Protein AF-A0A0P4R6X5-F1 (afdb_monomer)

Secondary structure (DSSP, 8-state):
---HHHHHHHHHHHHHHHHHH-HHHHHHHHHHHHHHHHHHHHHHHTT---HHHHHHHHHHHHHHHHTT-------HHHHHHHHHHHHHHHHHHHHHHHHHHHHHHHHHHHHHHHHHHHHHTTS----

Mean predicted aligned error: 16.51 Å

Sequence (127 aa):
MLDGSAAAHEQICTLADLYREDPEGIGDMLIQIADLKDQAERERALDGLGHAEHVRDEIVGELLDELGGAEIHLDPRDSHHALMQARSLAHQAQHIADAAKGRADELAVLTAVARGARGERRRPSGC

Foldseek 3Di:
DPPVVVVVVLLVVLLVVVCVVPVPVSVVLVVLLVVLVVVQVVCVVVVHPSPSVVVSVVSVVVSCVVSVNDPPVPVVVNNVVVVVVVVVVVVVVVVVVVVVVVVVVVVVVVVVVVVVVVVVVPPPPDD

pLDDT: mean 73.14, std 12.25, range [41.16, 89.5]

Solvent-accessible surface area (backbone atoms only — not comparable to full-atom values): 7107 Å² total; per-residue (Å²): 132,80,60,69,67,59,57,53,49,52,51,52,51,44,49,55,51,50,35,69,75,38,50,63,66,50,45,52,52,53,50,51,43,52,54,25,49,58,45,25,55,52,29,58,75,66,77,43,91,45,61,37,46,53,56,32,52,51,55,52,48,54,53,39,55,73,62,66,51,68,86,71,82,61,52,72,70,63,41,51,51,51,51,52,48,52,50,52,50,51,53,52,51,50,53,51,50,52,52,51,49,54,52,51,52,53,51,50,50,53,50,49,52,57,50,49,57,53,52,60,74,62,54,74,90,73,130

Radius of gyration: 23.84 Å; Cα contacts (8 Å, |Δi|>4): 37; chains: 1; bounding box: 69×37×57 Å

Organism: NCBI:txid1546107

Structure (mmCIF, N/CA/C/O backbone):
data_AF-A0A0P4R6X5-F1
#
_entry.id   AF-A0A0P4R6X5-F1
#
loop_
_atom_site.group_PDB
_atom_site.id
_atom_site.type_symbol
_atom_site.label_atom_id
_atom_site.label_alt_id
_atom_site.label_comp_id
_atom_site.label_asym_id
_atom_site.label_entity_id
_atom_site.label_seq_id
_atom_site.pdbx_PDB_ins_code
_atom_site.Cartn_x
_atom_site.Cartn_y
_atom_site.Cartn_z
_atom_site.occupancy
_atom_site.B_iso_or_equiv
_atom_site.auth_seq_id
_atom_site.auth_comp_id
_atom_site.auth_asym_id
_atom_site.auth_atom_id
_atom_site.pdbx_PDB_model_num
ATOM 1 N N . MET A 1 1 ? 18.769 17.348 -4.034 1.00 47.22 1 MET A N 1
ATOM 2 C CA . MET A 1 1 ? 18.029 16.299 -3.310 1.00 47.22 1 MET A CA 1
ATOM 3 C C . MET A 1 1 ? 16.565 16.644 -3.454 1.00 47.22 1 MET A C 1
ATOM 5 O O . MET A 1 1 ? 16.158 17.664 -2.920 1.00 47.22 1 MET A O 1
ATOM 9 N N . LEU A 1 2 ? 15.840 15.919 -4.304 1.00 49.22 2 LEU A N 1
ATOM 10 C CA . LEU A 1 2 ? 14.392 16.079 -4.415 1.00 49.22 2 LEU A CA 1
ATOM 11 C C . LEU A 1 2 ? 13.774 15.394 -3.192 1.00 49.22 2 LEU A C 1
ATOM 13 O O . LEU A 1 2 ? 14.154 14.268 -2.875 1.00 49.22 2 LEU A O 1
ATOM 17 N N . ASP A 1 3 ? 12.910 16.105 -2.469 1.00 56.34 3 ASP A N 1
ATOM 18 C CA . ASP A 1 3 ? 12.236 15.591 -1.278 1.00 56.34 3 ASP A CA 1
ATOM 19 C C . ASP A 1 3 ? 11.431 14.345 -1.654 1.00 56.34 3 ASP A C 1
ATOM 21 O O . ASP A 1 3 ? 10.482 14.430 -2.433 1.00 56.34 3 ASP A O 1
ATOM 25 N N . GLY A 1 4 ? 11.773 13.188 -1.079 1.00 60.50 4 GLY A N 1
ATOM 26 C CA . GLY A 1 4 ? 11.080 11.920 -1.350 1.00 60.50 4 GLY A CA 1
ATOM 27 C C . GLY A 1 4 ? 9.566 11.972 -1.097 1.00 60.50 4 GLY A C 1
ATOM 28 O O . GLY A 1 4 ? 8.817 11.190 -1.668 1.00 60.50 4 GLY A O 1
ATOM 29 N N . SER A 1 5 ? 9.101 12.946 -0.308 1.00 61.81 5 SER A N 1
ATOM 30 C CA . SER A 1 5 ? 7.679 13.239 -0.094 1.00 61.81 5 SER A CA 1
ATOM 31 C C . SER A 1 5 ? 6.969 13.747 -1.358 1.00 61.81 5 SER A C 1
ATOM 33 O O . SER A 1 5 ? 5.842 13.346 -1.636 1.00 61.81 5 SER A O 1
ATOM 35 N N . ALA A 1 6 ? 7.627 14.596 -2.156 1.00 68.00 6 ALA A N 1
ATOM 36 C CA . ALA A 1 6 ? 7.053 15.125 -3.393 1.00 68.00 6 ALA A CA 1
ATOM 37 C C . ALA A 1 6 ? 6.951 14.037 -4.472 1.00 68.00 6 ALA A C 1
ATOM 39 O O . ALA A 1 6 ? 5.917 13.924 -5.124 1.00 68.00 6 ALA A O 1
ATOM 40 N N . ALA A 1 7 ? 7.981 13.193 -4.588 1.00 67.81 7 ALA A N 1
ATOM 41 C CA . ALA A 1 7 ? 7.979 12.051 -5.502 1.00 67.81 7 ALA A CA 1
ATOM 42 C C . ALA A 1 7 ? 6.897 11.022 -5.132 1.00 67.81 7 ALA A C 1
ATOM 44 O O . ALA A 1 7 ? 6.160 10.559 -5.998 1.00 67.81 7 ALA A O 1
ATOM 45 N N . ALA A 1 8 ? 6.737 10.721 -3.838 1.00 69.25 8 ALA A N 1
ATOM 46 C CA . ALA A 1 8 ? 5.671 9.838 -3.368 1.00 69.25 8 ALA A CA 1
ATOM 47 C C . ALA A 1 8 ? 4.273 10.413 -3.655 1.00 69.25 8 ALA A C 1
ATOM 49 O O . ALA A 1 8 ? 3.358 9.676 -4.012 1.00 69.25 8 ALA A O 1
ATOM 50 N N . HIS A 1 9 ? 4.093 11.731 -3.520 1.00 72.31 9 HIS A N 1
ATOM 51 C CA . HIS A 1 9 ? 2.818 12.377 -3.823 1.00 72.31 9 HIS A CA 1
ATOM 52 C C . HIS A 1 9 ? 2.470 12.312 -5.316 1.00 72.31 9 HIS A C 1
ATOM 54 O O . HIS A 1 9 ? 1.330 12.012 -5.660 1.00 72.31 9 HIS A O 1
ATOM 60 N N . GLU A 1 10 ? 3.446 12.550 -6.194 1.00 73.19 10 GLU A N 1
ATOM 61 C CA . GLU A 1 10 ? 3.273 12.445 -7.645 1.00 73.19 10 GLU A CA 1
ATOM 62 C C . GLU A 1 10 ? 2.889 11.019 -8.060 1.00 73.19 10 GLU A C 1
ATOM 64 O O . GLU A 1 10 ? 1.910 10.837 -8.776 1.00 73.19 10 GLU A O 1
ATOM 69 N N . GLN A 1 11 ? 3.555 10.004 -7.502 1.00 70.56 11 GLN A N 1
ATOM 70 C CA . GLN A 1 11 ? 3.221 8.596 -7.746 1.00 70.56 11 GLN A CA 1
ATOM 71 C C . GLN A 1 11 ? 1.805 8.225 -7.284 1.00 70.56 11 GLN A C 1
ATOM 73 O O . GLN A 1 11 ? 1.105 7.497 -7.984 1.00 70.56 11 GLN A O 1
ATOM 78 N N . ILE A 1 12 ? 1.353 8.739 -6.134 1.00 78.62 12 ILE A N 1
ATOM 79 C CA . ILE A 1 12 ? -0.022 8.517 -5.651 1.00 78.62 12 ILE A CA 1
ATOM 80 C C . ILE A 1 12 ? -1.042 9.143 -6.609 1.00 78.62 12 ILE A C 1
ATOM 82 O O . ILE A 1 12 ? -2.082 8.540 -6.871 1.00 78.62 12 ILE A O 1
ATOM 86 N N . CYS A 1 13 ? -0.757 10.336 -7.135 1.00 75.69 13 CYS A N 1
ATOM 87 C CA . CYS A 1 13 ? -1.618 10.984 -8.120 1.00 75.69 13 CYS A CA 1
ATOM 88 C C . CYS A 1 13 ? -1.676 10.182 -9.427 1.00 75.69 13 CYS A C 1
ATOM 90 O O . CYS A 1 13 ? -2.775 9.909 -9.904 1.00 75.69 13 CYS A O 1
ATOM 92 N N . THR A 1 14 ? -0.534 9.721 -9.944 1.00 76.12 14 THR A N 1
ATOM 93 C CA . THR A 1 14 ? -0.490 8.882 -11.152 1.00 76.12 14 THR A CA 1
ATOM 94 C C . THR A 1 14 ? -1.225 7.557 -10.949 1.00 76.12 14 THR A C 1
ATOM 96 O O . THR A 1 14 ? -1.995 7.147 -11.812 1.00 76.12 14 THR A O 1
ATOM 99 N N . LEU A 1 15 ? -1.083 6.917 -9.784 1.00 78.19 15 LEU A N 1
ATOM 100 C CA . LEU A 1 15 ? -1.821 5.691 -9.462 1.00 78.19 15 LEU A CA 1
ATOM 101 C C . LEU A 1 15 ? -3.332 5.931 -9.401 1.00 78.19 15 LEU A C 1
ATOM 103 O O . LEU A 1 15 ? -4.109 5.096 -9.856 1.00 78.19 15 LEU A O 1
ATOM 107 N N . ALA A 1 16 ? -3.762 7.073 -8.864 1.00 74.81 16 ALA A N 1
ATOM 108 C CA . ALA A 1 16 ? -5.173 7.442 -8.843 1.00 74.81 16 ALA A CA 1
ATOM 109 C C . ALA A 1 16 ? -5.734 7.710 -10.249 1.00 74.81 16 ALA A C 1
ATOM 111 O O . ALA A 1 16 ? -6.926 7.488 -10.478 1.00 74.81 16 ALA A O 1
ATOM 112 N N . ASP A 1 17 ? -4.902 8.184 -11.176 1.00 77.94 17 ASP A N 1
ATOM 113 C CA . ASP A 1 17 ? -5.277 8.369 -12.576 1.00 77.94 17 ASP A CA 1
ATOM 114 C C . ASP A 1 17 ? -5.328 7.026 -13.324 1.00 77.94 17 ASP A C 1
ATOM 116 O O . ASP A 1 17 ? -6.347 6.751 -13.955 1.00 77.94 17 ASP A O 1
ATOM 120 N N . LEU A 1 18 ? -4.347 6.132 -13.143 1.00 75.56 18 LEU A N 1
ATOM 121 C CA . LEU A 1 18 ? -4.393 4.766 -13.691 1.00 75.56 18 LEU A CA 1
ATOM 122 C C . LEU A 1 18 ? -5.604 3.983 -13.175 1.00 75.56 18 LEU A C 1
ATOM 124 O O . LEU A 1 18 ? -6.326 3.369 -13.951 1.00 75.56 18 LEU A O 1
ATOM 128 N N . TYR A 1 19 ? -5.894 4.066 -11.875 1.00 75.12 19 TYR A N 1
ATOM 129 C CA . TYR A 1 19 ? -7.083 3.437 -11.299 1.00 75.12 19 TYR A CA 1
ATOM 130 C C . TYR A 1 19 ? -8.390 4.016 -11.866 1.00 75.12 19 TYR A C 1
ATOM 132 O O . TYR A 1 19 ? -9.412 3.337 -11.908 1.00 75.12 19 TYR A O 1
ATOM 140 N N . ARG A 1 20 ? -8.398 5.284 -12.297 1.00 75.12 20 ARG A N 1
ATOM 141 C CA . ARG A 1 20 ? -9.568 5.883 -12.956 1.00 75.12 20 ARG A CA 1
ATOM 142 C C . ARG A 1 20 ? -9.746 5.355 -14.381 1.00 75.12 20 ARG A C 1
ATOM 144 O O . ARG A 1 20 ? -10.884 5.272 -14.840 1.00 75.12 20 ARG A O 1
ATOM 151 N N . GLU A 1 21 ? -8.648 5.054 -15.068 1.00 77.88 21 GLU A N 1
ATOM 152 C CA . GLU A 1 21 ? -8.633 4.526 -16.436 1.00 77.88 21 GLU A CA 1
ATOM 153 C C . GLU A 1 21 ? -8.967 3.031 -16.482 1.00 77.88 21 GLU A C 1
ATOM 155 O O . GLU A 1 21 ? -9.789 2.623 -17.303 1.00 77.88 21 GLU A O 1
ATOM 160 N N . ASP A 1 22 ? -8.397 2.244 -15.567 1.00 79.12 22 ASP A N 1
ATOM 161 C CA . ASP A 1 22 ? -8.636 0.808 -15.426 1.00 79.12 22 ASP A CA 1
ATOM 162 C C . ASP A 1 22 ? -8.791 0.396 -13.946 1.00 79.12 22 ASP A C 1
ATOM 164 O O . ASP A 1 22 ? -7.847 -0.070 -13.299 1.00 79.12 22 ASP A O 1
ATOM 168 N N . PRO A 1 23 ? -9.990 0.571 -13.366 1.00 74.25 23 PRO A N 1
ATOM 169 C CA . PRO A 1 23 ? -10.229 0.257 -11.961 1.00 74.25 23 PRO A CA 1
ATOM 170 C C . PRO A 1 23 ? -10.192 -1.244 -11.659 1.00 74.25 23 PRO A C 1
ATOM 172 O O . PRO A 1 23 ? -9.915 -1.618 -10.519 1.00 74.25 23 PRO A O 1
ATOM 175 N N . GLU A 1 24 ? -10.501 -2.094 -12.643 1.00 80.69 24 GLU A N 1
ATOM 176 C CA . GLU A 1 24 ? -10.513 -3.549 -12.475 1.00 80.69 24 GLU A CA 1
ATOM 177 C C . GLU A 1 24 ? -9.083 -4.092 -12.525 1.00 80.69 24 GLU A C 1
ATOM 179 O O . GLU A 1 24 ? -8.659 -4.727 -11.564 1.00 80.69 24 GLU A O 1
ATOM 184 N N . GLY A 1 25 ? -8.296 -3.755 -13.553 1.00 77.75 25 GLY A N 1
ATOM 185 C CA . GLY A 1 25 ? -6.912 -4.227 -13.673 1.00 77.75 25 GLY A CA 1
ATOM 186 C C . GLY A 1 25 ? -6.003 -3.721 -12.551 1.00 77.75 25 GLY A C 1
ATOM 187 O O . GLY A 1 25 ? -5.321 -4.510 -11.893 1.00 77.75 25 GLY A O 1
ATOM 188 N N . ILE A 1 26 ? -6.047 -2.417 -12.251 1.00 80.19 26 ILE A N 1
ATOM 189 C CA . ILE A 1 26 ? -5.252 -1.840 -11.154 1.00 80.19 26 ILE A CA 1
ATOM 190 C C . ILE A 1 26 ? -5.769 -2.325 -9.794 1.00 80.19 26 ILE A C 1
ATOM 192 O O . ILE A 1 26 ? -4.982 -2.581 -8.881 1.00 80.19 26 ILE A O 1
ATOM 196 N N . GLY A 1 27 ? -7.088 -2.480 -9.645 1.00 76.62 27 GLY A N 1
ATOM 197 C CA . GLY A 1 27 ? -7.700 -3.018 -8.431 1.00 76.62 27 GLY A CA 1
ATOM 198 C C . GLY A 1 27 ? -7.251 -4.449 -8.135 1.00 76.62 27 GLY A C 1
ATOM 199 O O . GLY A 1 27 ? -6.798 -4.725 -7.022 1.00 76.62 27 GLY A O 1
ATOM 200 N N . ASP A 1 28 ? -7.322 -5.333 -9.128 1.00 83.12 28 ASP A N 1
ATOM 201 C CA . ASP A 1 28 ? -6.919 -6.736 -9.017 1.00 83.12 28 ASP A CA 1
ATOM 202 C C . ASP A 1 28 ? -5.427 -6.864 -8.693 1.00 83.12 28 ASP A C 1
ATOM 204 O O . ASP A 1 28 ? -5.046 -7.637 -7.811 1.00 83.12 28 ASP A O 1
ATOM 208 N N . MET A 1 29 ? -4.583 -6.047 -9.326 1.00 83.12 29 MET A N 1
ATOM 209 C CA . MET A 1 29 ? -3.143 -6.046 -9.069 1.00 83.12 2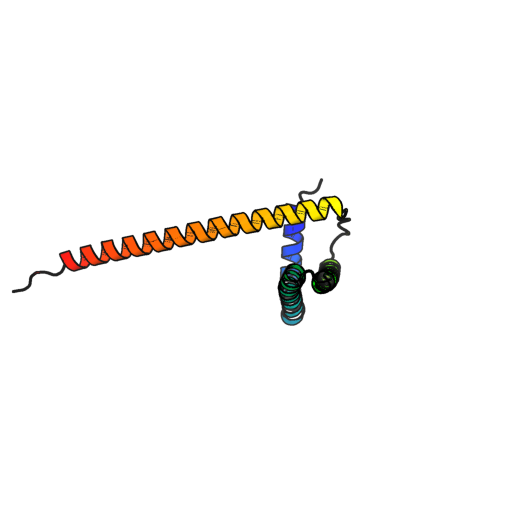9 MET A CA 1
ATOM 210 C C . MET A 1 29 ? -2.807 -5.568 -7.645 1.00 83.12 29 MET A C 1
ATOM 212 O O . MET A 1 29 ? -1.984 -6.176 -6.957 1.00 83.12 29 MET A O 1
ATOM 216 N N . LEU A 1 30 ? -3.493 -4.537 -7.134 1.00 82.56 30 LEU A N 1
ATOM 217 C CA . LEU A 1 30 ? -3.334 -4.082 -5.745 1.00 82.56 30 LEU A CA 1
ATOM 218 C C . LEU A 1 30 ? -3.814 -5.125 -4.723 1.00 82.56 30 LEU A C 1
ATOM 220 O O . LEU A 1 30 ? -3.183 -5.294 -3.675 1.00 82.56 30 LEU A O 1
ATOM 224 N N . ILE A 1 31 ? -4.905 -5.836 -5.022 1.00 85.06 31 ILE A N 1
ATOM 225 C CA . ILE A 1 31 ? -5.393 -6.952 -4.199 1.00 85.06 31 ILE A CA 1
ATOM 226 C C . ILE A 1 31 ? -4.357 -8.080 -4.185 1.00 85.06 31 ILE A C 1
ATOM 228 O O . ILE A 1 31 ? -4.005 -8.571 -3.114 1.00 85.06 31 ILE A O 1
ATOM 232 N N . GLN A 1 32 ? -3.794 -8.430 -5.343 1.00 82.50 32 GLN A N 1
ATOM 233 C CA . GLN A 1 32 ? -2.764 -9.460 -5.458 1.00 82.50 32 GLN A CA 1
ATOM 234 C C . GLN A 1 32 ? -1.501 -9.110 -4.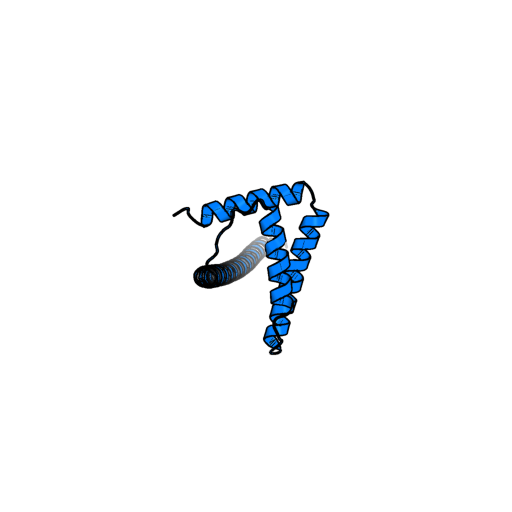655 1.00 82.50 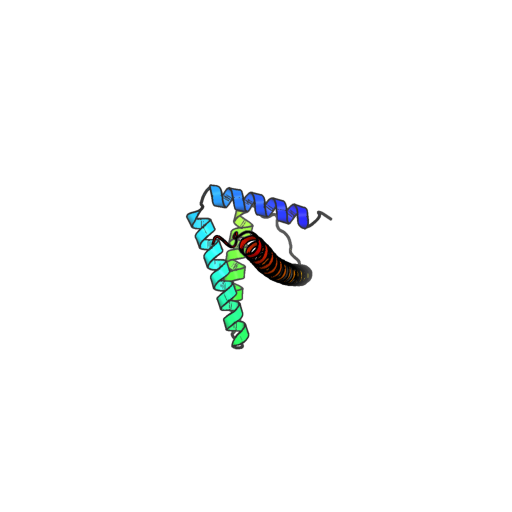32 GLN A C 1
ATOM 236 O O . GLN A 1 32 ? -0.958 -9.964 -3.951 1.00 82.50 32 GLN A O 1
ATOM 241 N N . ILE A 1 33 ? -1.057 -7.848 -4.684 1.00 82.81 33 ILE A N 1
ATOM 242 C CA . ILE A 1 33 ? 0.062 -7.365 -3.858 1.00 82.81 33 ILE A CA 1
ATOM 243 C C . ILE A 1 33 ? -0.252 -7.520 -2.360 1.00 82.81 33 ILE A C 1
ATOM 245 O O . ILE A 1 33 ? 0.619 -7.926 -1.581 1.00 82.81 33 ILE A O 1
ATOM 249 N N . ALA A 1 34 ? -1.481 -7.205 -1.939 1.00 83.25 34 ALA A N 1
ATOM 250 C CA . ALA A 1 34 ? -1.907 -7.344 -0.548 1.00 83.25 34 ALA A CA 1
ATOM 251 C C . ALA A 1 34 ? -1.934 -8.816 -0.098 1.00 83.25 34 ALA A C 1
ATOM 253 O O . ALA A 1 34 ? -1.394 -9.139 0.963 1.00 83.25 34 ALA A O 1
ATOM 254 N N . ASP A 1 35 ? -2.465 -9.713 -0.928 1.00 86.31 35 ASP A N 1
ATOM 255 C CA . ASP A 1 35 ? -2.501 -11.151 -0.650 1.00 86.31 35 ASP A CA 1
ATOM 256 C C . ASP A 1 35 ? -1.088 -11.747 -0.541 1.00 86.31 35 ASP A C 1
ATOM 258 O O . ASP A 1 35 ? -0.794 -12.525 0.373 1.00 86.31 35 ASP A O 1
ATOM 262 N N . LEU A 1 36 ? -0.173 -11.339 -1.426 1.00 80.12 36 LEU A N 1
ATOM 263 C CA . LEU A 1 36 ? 1.221 -11.784 -1.397 1.00 80.12 36 LEU A CA 1
ATOM 264 C C . LEU A 1 36 ? 1.982 -11.251 -0.182 1.00 80.12 36 LEU A C 1
ATOM 266 O O . LEU A 1 36 ? 2.849 -11.944 0.351 1.00 80.12 36 LEU A O 1
ATOM 270 N N . LYS A 1 37 ? 1.651 -10.052 0.311 1.00 84.56 37 LYS A N 1
ATOM 271 C CA . LYS A 1 37 ? 2.191 -9.551 1.582 1.00 84.56 37 LYS A CA 1
ATOM 272 C C . LYS A 1 37 ? 1.767 -10.451 2.744 1.00 84.56 37 LYS A C 1
ATOM 274 O O . LYS A 1 37 ? 2.625 -10.857 3.529 1.00 84.56 37 LYS A O 1
ATOM 279 N N . ASP A 1 38 ? 0.484 -10.786 2.835 1.00 86.31 38 ASP A N 1
ATOM 280 C CA . ASP A 1 38 ? -0.030 -11.671 3.883 1.00 86.31 38 ASP A CA 1
ATOM 281 C C . ASP A 1 38 ? 0.596 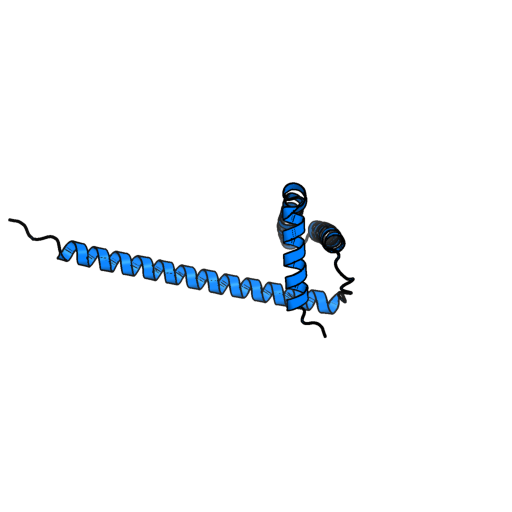-13.071 3.785 1.00 86.31 38 ASP A C 1
ATOM 283 O O . ASP A 1 38 ? 0.929 -13.691 4.799 1.00 86.31 38 ASP A O 1
ATOM 287 N N . GLN A 1 39 ? 0.807 -13.571 2.566 1.00 81.56 39 GLN A N 1
ATOM 288 C CA . GLN A 1 39 ? 1.481 -14.843 2.335 1.00 81.56 39 GLN A CA 1
ATOM 289 C C . GLN A 1 39 ? 2.970 -14.789 2.711 1.00 81.56 39 GLN A C 1
ATOM 291 O O . GLN A 1 39 ? 3.451 -15.706 3.374 1.00 81.56 39 GLN A O 1
ATOM 296 N N . ALA A 1 40 ? 3.685 -13.715 2.376 1.00 81.38 40 ALA A N 1
ATOM 297 C CA . ALA A 1 40 ? 5.083 -13.521 2.759 1.00 81.38 40 ALA A CA 1
ATOM 298 C C . ALA A 1 40 ? 5.252 -13.455 4.285 1.00 81.38 40 ALA A C 1
ATOM 300 O O . ALA A 1 40 ? 6.192 -14.027 4.839 1.00 81.38 40 ALA A O 1
ATOM 301 N N . GLU A 1 41 ? 4.319 -12.809 4.992 1.00 85.12 41 GLU A N 1
ATOM 302 C CA . GLU A 1 41 ? 4.311 -12.782 6.458 1.00 85.12 41 GLU A CA 1
ATOM 303 C C . GLU A 1 41 ? 4.091 -14.181 7.055 1.00 85.12 41 GLU A C 1
ATOM 305 O O . GLU A 1 41 ? 4.768 -14.550 8.020 1.00 85.12 41 GLU A O 1
ATOM 310 N N . ARG A 1 42 ? 3.219 -14.998 6.449 1.00 83.69 42 ARG A N 1
ATOM 311 C CA . ARG A 1 42 ? 3.023 -16.405 6.842 1.00 83.69 42 ARG A CA 1
ATOM 312 C C . ARG A 1 42 ? 4.245 -17.271 6.544 1.00 83.69 42 ARG A C 1
ATOM 314 O O . ARG A 1 42 ? 4.621 -18.072 7.393 1.00 83.69 42 ARG A O 1
ATOM 321 N N . GLU A 1 43 ? 4.874 -17.114 5.381 1.00 85.00 43 GLU A N 1
ATOM 322 C CA . GLU A 1 43 ? 6.105 -17.831 5.028 1.00 85.00 43 GLU A CA 1
ATOM 323 C C . GLU A 1 43 ? 7.215 -17.509 6.026 1.00 85.00 43 GLU A C 1
ATOM 325 O O . GLU A 1 43 ? 7.828 -18.421 6.572 1.00 85.00 43 GLU A O 1
ATOM 330 N N . ARG A 1 44 ? 7.410 -16.230 6.356 1.00 80.19 44 ARG A N 1
ATOM 331 C CA . ARG A 1 44 ? 8.409 -15.804 7.341 1.00 80.19 44 ARG A CA 1
ATOM 332 C C . ARG A 1 44 ? 8.148 -16.383 8.733 1.00 80.19 44 ARG A C 1
ATOM 334 O O . ARG A 1 44 ? 9.095 -16.726 9.430 1.00 80.19 44 ARG A O 1
ATOM 341 N N . ALA A 1 45 ? 6.884 -16.511 9.138 1.00 82.06 45 ALA A N 1
ATOM 342 C CA . ALA A 1 45 ? 6.515 -17.127 10.414 1.00 82.06 45 ALA A CA 1
ATOM 343 C C . ALA A 1 45 ? 6.797 -18.642 10.472 1.00 82.06 45 ALA A C 1
ATOM 345 O O . ALA A 1 45 ? 6.823 -19.217 11.560 1.00 82.06 45 ALA A O 1
ATOM 346 N N . LEU A 1 46 ? 6.995 -19.282 9.318 1.00 83.81 46 LEU A N 1
ATOM 347 C CA . LEU A 1 46 ? 7.253 -20.715 9.170 1.00 83.81 46 LEU A CA 1
ATOM 348 C C . LEU A 1 46 ? 8.686 -21.015 8.690 1.00 83.81 46 LEU A C 1
ATOM 350 O O . LEU A 1 46 ? 8.931 -22.117 8.205 1.00 83.81 46 LEU A O 1
ATOM 354 N N . ASP A 1 47 ? 9.610 -20.049 8.786 1.00 81.06 47 ASP A N 1
ATOM 355 C CA . ASP A 1 47 ? 10.971 -20.121 8.219 1.00 81.06 47 ASP A CA 1
ATOM 356 C C . ASP A 1 47 ? 10.990 -20.523 6.724 1.00 81.06 47 ASP A C 1
ATOM 358 O O . ASP A 1 47 ? 11.883 -21.217 6.235 1.00 81.06 47 ASP A O 1
ATOM 362 N N . GLY A 1 48 ? 9.966 -20.094 5.984 1.00 73.44 48 GLY A N 1
ATOM 363 C CA . GLY A 1 48 ? 9.818 -20.302 4.549 1.00 73.44 48 GLY A CA 1
ATOM 364 C C . GLY A 1 48 ? 10.834 -19.513 3.718 1.00 73.44 48 GLY A C 1
ATOM 365 O O . GLY A 1 48 ? 11.474 -18.573 4.184 1.00 73.44 48 GLY A O 1
ATOM 366 N N . LEU A 1 49 ? 10.965 -19.892 2.445 1.00 76.00 49 LEU A N 1
ATOM 367 C CA . LEU A 1 49 ? 12.014 -19.401 1.540 1.00 76.00 49 LEU A CA 1
ATOM 368 C C . LEU A 1 49 ? 11.792 -17.973 0.997 1.00 76.00 49 LEU A C 1
ATOM 370 O O . LEU A 1 49 ? 12.639 -17.489 0.251 1.00 76.00 49 LEU A O 1
ATOM 374 N N . GLY A 1 50 ? 10.686 -17.304 1.345 1.00 78.25 50 GLY A N 1
ATOM 375 C CA . GLY A 1 50 ? 10.382 -15.940 0.888 1.00 78.25 50 GLY A CA 1
ATOM 376 C C . GLY A 1 50 ? 9.930 -15.865 -0.574 1.00 78.25 50 GLY A C 1
ATOM 377 O O . GLY A 1 50 ? 10.222 -14.896 -1.270 1.00 78.25 50 GLY A O 1
ATOM 378 N N . HIS A 1 51 ? 9.227 -16.889 -1.058 1.00 78.00 51 HIS A N 1
ATOM 379 C CA . HIS A 1 51 ? 8.741 -16.937 -2.435 1.00 78.00 51 HIS A CA 1
ATOM 380 C C . HIS A 1 51 ? 7.672 -15.871 -2.681 1.00 78.00 51 HIS A C 1
ATOM 382 O O . HIS A 1 51 ? 7.759 -15.131 -3.658 1.00 78.00 51 HIS A O 1
ATOM 388 N N . ALA A 1 52 ? 6.714 -15.737 -1.762 1.00 77.12 52 ALA A N 1
ATOM 389 C CA . ALA A 1 52 ? 5.672 -14.721 -1.871 1.00 77.12 52 ALA A CA 1
ATOM 390 C C . ALA A 1 52 ? 6.227 -13.290 -1.812 1.00 77.12 52 ALA A C 1
ATOM 392 O O . ALA A 1 52 ? 5.685 -12.394 -2.452 1.00 77.12 52 ALA A O 1
ATOM 393 N N . GLU A 1 53 ? 7.328 -13.072 -1.087 1.00 75.88 53 GLU A N 1
ATOM 394 C CA . GLU A 1 53 ? 8.021 -11.781 -1.070 1.00 75.88 53 GLU A CA 1
ATOM 395 C C . GLU A 1 53 ? 8.621 -11.452 -2.441 1.00 75.88 53 GLU A C 1
ATOM 397 O O . GLU A 1 53 ? 8.432 -10.345 -2.933 1.00 75.88 53 GLU A O 1
ATOM 402 N N . HIS A 1 54 ? 9.263 -12.424 -3.091 1.00 74.50 54 HIS A N 1
ATOM 403 C CA . HIS A 1 54 ? 9.860 -12.214 -4.407 1.00 74.50 54 HIS A CA 1
ATOM 404 C C . HIS A 1 54 ? 8.813 -11.935 -5.493 1.00 74.50 54 HIS A C 1
ATOM 406 O O . HIS A 1 54 ? 8.966 -10.991 -6.260 1.00 74.50 54 HIS A O 1
ATOM 412 N N . VAL A 1 55 ? 7.721 -12.708 -5.509 1.00 77.56 55 VAL A N 1
ATOM 413 C CA . VAL A 1 55 ? 6.612 -12.509 -6.461 1.00 77.56 55 VAL A CA 1
ATOM 414 C C . VAL A 1 55 ? 5.935 -11.154 -6.240 1.00 77.56 55 VAL A C 1
ATOM 416 O O . VAL A 1 55 ? 5.588 -10.468 -7.196 1.00 77.56 55 VAL A O 1
ATOM 419 N N . ARG A 1 56 ? 5.775 -10.728 -4.980 1.00 81.94 56 ARG A N 1
ATOM 420 C CA . ARG A 1 56 ? 5.257 -9.391 -4.662 1.00 81.94 56 ARG A CA 1
ATOM 421 C C . ARG A 1 56 ? 6.155 -8.300 -5.236 1.00 81.94 56 ARG A C 1
ATOM 423 O O . ARG A 1 56 ? 5.642 -7.342 -5.801 1.00 81.94 56 ARG A O 1
ATOM 430 N N . ASP A 1 57 ? 7.465 -8.418 -5.045 1.00 79.44 57 ASP A N 1
ATOM 431 C CA . ASP A 1 57 ? 8.419 -7.392 -5.469 1.00 79.44 57 ASP A CA 1
ATOM 432 C C . ASP A 1 57 ? 8.471 -7.257 -7.000 1.00 79.44 57 ASP A C 1
ATOM 434 O O . ASP A 1 57 ? 8.612 -6.143 -7.498 1.00 79.44 57 ASP A O 1
ATOM 438 N N . GLU A 1 58 ? 8.286 -8.355 -7.738 1.00 76.50 58 GLU A N 1
ATOM 439 C CA . GLU A 1 58 ? 8.168 -8.357 -9.204 1.00 76.50 58 GLU A CA 1
ATOM 440 C C . GLU A 1 58 ? 6.927 -7.581 -9.675 1.00 76.50 58 GLU A C 1
ATOM 442 O O . GLU A 1 58 ? 7.059 -6.630 -10.440 1.00 76.50 58 GLU A O 1
ATOM 447 N N . ILE A 1 59 ? 5.747 -7.889 -9.125 1.00 79.12 59 ILE A N 1
ATOM 448 C CA . ILE A 1 59 ? 4.485 -7.208 -9.477 1.00 79.12 59 ILE A CA 1
ATOM 449 C C . ILE A 1 59 ? 4.524 -5.720 -9.096 1.00 79.12 59 ILE A C 1
ATOM 451 O O . ILE A 1 59 ? 4.024 -4.861 -9.819 1.00 79.12 59 ILE A O 1
ATOM 455 N N . VAL A 1 60 ? 5.135 -5.385 -7.955 1.00 80.69 60 VAL A N 1
ATOM 456 C CA . VAL A 1 60 ? 5.342 -3.983 -7.561 1.00 80.69 60 VAL A CA 1
ATOM 457 C C . VAL A 1 60 ? 6.276 -3.273 -8.542 1.00 80.69 60 VAL A C 1
ATOM 459 O O . VAL A 1 60 ? 6.039 -2.107 -8.849 1.00 80.69 60 VAL A O 1
ATOM 462 N N . GLY A 1 61 ? 7.316 -3.951 -9.034 1.00 76.88 61 GLY A N 1
ATOM 463 C CA . GLY A 1 61 ? 8.206 -3.427 -10.069 1.00 76.88 61 GLY A CA 1
ATOM 464 C C . GLY A 1 61 ? 7.457 -3.101 -11.360 1.00 76.88 61 GLY A C 1
ATOM 465 O O . GLY A 1 61 ? 7.550 -1.975 -11.839 1.00 76.88 61 GLY A O 1
ATOM 466 N N . GLU A 1 62 ? 6.646 -4.038 -11.854 1.00 79.12 62 GLU A N 1
ATOM 467 C CA . GLU A 1 62 ? 5.822 -3.850 -13.057 1.00 79.12 62 GLU A CA 1
ATOM 468 C C . GLU A 1 62 ? 4.862 -2.659 -12.914 1.00 79.12 62 GLU A C 1
ATOM 470 O O . GLU A 1 62 ? 4.809 -1.792 -13.786 1.00 79.12 62 GLU A O 1
ATOM 475 N N . LEU A 1 63 ? 4.175 -2.542 -11.773 1.00 78.00 63 LEU A N 1
ATOM 476 C CA . LEU A 1 63 ? 3.287 -1.407 -11.509 1.00 78.00 63 LEU A CA 1
ATOM 477 C C . LEU A 1 63 ? 4.050 -0.069 -11.454 1.00 78.00 63 LEU A C 1
ATOM 479 O O . LEU A 1 63 ? 3.543 0.958 -11.904 1.00 78.00 63 LEU A O 1
ATOM 483 N N . LEU A 1 64 ? 5.263 -0.047 -10.895 1.00 72.75 64 LEU A N 1
ATOM 484 C CA . LEU A 1 64 ? 6.090 1.163 -10.856 1.00 72.75 64 LEU A CA 1
ATOM 485 C C . LEU A 1 64 ? 6.590 1.574 -12.247 1.00 72.75 64 LEU A C 1
ATOM 487 O O . LEU A 1 64 ? 6.644 2.775 -12.531 1.00 72.75 64 LEU A O 1
ATOM 491 N N . ASP A 1 65 ? 6.904 0.606 -13.107 1.00 72.56 65 ASP A N 1
ATOM 492 C CA . ASP A 1 65 ? 7.264 0.846 -14.506 1.00 72.56 65 ASP A CA 1
ATOM 493 C C . ASP A 1 65 ? 6.074 1.435 -15.288 1.00 72.56 65 ASP A C 1
ATOM 495 O O . ASP A 1 65 ? 6.233 2.410 -16.031 1.00 72.56 65 ASP A O 1
ATOM 499 N N . GLU A 1 66 ? 4.859 0.918 -15.069 1.00 70.50 66 GLU A N 1
ATOM 500 C CA . GLU A 1 66 ? 3.620 1.423 -15.684 1.00 70.50 66 GLU A CA 1
ATOM 501 C C . GLU A 1 66 ? 3.247 2.841 -15.232 1.00 70.50 66 GLU A C 1
ATOM 503 O O . GLU A 1 66 ? 2.752 3.642 -16.027 1.00 70.50 66 GLU A O 1
ATOM 508 N N . LEU A 1 67 ? 3.550 3.201 -13.982 1.00 67.44 67 LEU A N 1
ATOM 509 C CA . LEU A 1 67 ? 3.347 4.548 -13.433 1.00 67.44 67 LEU A CA 1
ATOM 510 C C . LEU A 1 67 ? 4.271 5.612 -14.060 1.00 67.44 67 LEU A C 1
ATOM 512 O O . LEU A 1 67 ? 4.274 6.764 -13.620 1.00 67.44 67 LEU A O 1
ATOM 516 N N . GLY A 1 68 ? 5.076 5.255 -15.067 1.00 59.69 68 GLY A N 1
ATOM 517 C CA . GLY A 1 68 ? 6.091 6.139 -15.632 1.00 59.69 68 GLY A CA 1
ATOM 518 C C . GLY A 1 68 ? 7.158 6.486 -14.600 1.00 59.69 68 GLY A C 1
ATOM 519 O O . GLY A 1 68 ? 7.748 7.569 -14.662 1.00 59.69 68 GLY A O 1
ATOM 520 N N . GLY A 1 69 ? 7.368 5.590 -13.629 1.00 50.88 69 GLY A N 1
ATOM 521 C CA . GLY A 1 69 ? 8.357 5.740 -12.587 1.00 50.88 69 GLY A CA 1
ATOM 522 C C . GLY A 1 69 ? 9.705 6.004 -13.229 1.00 50.88 69 GLY A C 1
ATOM 523 O O . GLY A 1 69 ? 10.306 5.125 -13.841 1.00 50.88 69 GLY A O 1
ATOM 524 N N . ALA A 1 70 ? 10.182 7.242 -13.078 1.00 45.84 70 ALA A N 1
ATOM 525 C CA . ALA A 1 70 ? 11.596 7.550 -13.152 1.00 45.84 70 ALA A CA 1
ATOM 526 C C . ALA A 1 70 ? 12.362 6.391 -12.515 1.00 45.84 70 ALA A C 1
ATOM 528 O O . ALA A 1 70 ? 11.938 5.925 -11.458 1.00 45.84 70 ALA A O 1
ATOM 529 N N . GLU A 1 71 ? 13.460 5.950 -13.133 1.00 41.16 71 GLU A N 1
ATOM 530 C CA . GLU A 1 71 ? 14.442 5.087 -12.484 1.00 41.16 71 GLU A CA 1
ATOM 531 C C . GLU A 1 71 ? 14.825 5.730 -11.145 1.00 41.16 71 GLU A C 1
ATOM 533 O O . GLU A 1 71 ? 15.790 6.490 -11.031 1.00 41.16 71 GLU A O 1
ATOM 538 N N . ILE A 1 72 ? 14.068 5.441 -10.092 1.00 50.19 72 ILE A N 1
ATOM 539 C CA . ILE A 1 72 ? 14.543 5.603 -8.747 1.00 50.19 72 ILE A CA 1
ATOM 540 C C . ILE A 1 72 ? 15.492 4.426 -8.653 1.00 50.19 72 ILE A C 1
ATOM 542 O O . ILE A 1 72 ? 15.089 3.306 -8.353 1.00 50.19 72 ILE A O 1
ATOM 546 N N . HIS A 1 73 ? 16.755 4.680 -9.000 1.00 46.97 73 HIS A N 1
ATOM 547 C CA . HIS A 1 73 ? 17.878 3.871 -8.558 1.00 46.97 73 HIS A CA 1
ATOM 548 C C . HIS A 1 73 ? 17.865 3.929 -7.029 1.00 46.97 73 HIS A C 1
ATOM 550 O O . HIS A 1 73 ? 18.574 4.695 -6.378 1.00 46.97 73 HIS A O 1
ATOM 556 N N . LEU A 1 74 ? 16.946 3.158 -6.469 1.00 47.66 74 LEU A N 1
ATOM 557 C CA . LEU A 1 74 ? 16.831 2.814 -5.085 1.00 47.66 74 LEU A CA 1
ATOM 558 C C . LEU A 1 74 ? 18.042 1.925 -4.839 1.00 47.66 74 LEU A C 1
ATOM 560 O O . LEU A 1 74 ? 17.997 0.724 -5.091 1.00 47.66 74 LEU A O 1
ATOM 564 N N . ASP A 1 75 ? 19.158 2.528 -4.410 1.00 49.00 75 ASP A N 1
ATOM 565 C CA . ASP A 1 75 ? 20.274 1.757 -3.872 1.00 49.00 75 ASP A CA 1
ATOM 566 C C . ASP A 1 75 ? 19.660 0.802 -2.830 1.00 49.00 75 ASP A C 1
ATOM 568 O O . ASP A 1 75 ? 18.992 1.272 -1.893 1.00 49.00 75 ASP A O 1
ATOM 572 N N . PRO A 1 76 ? 19.777 -0.527 -3.006 1.00 54.59 76 PRO A N 1
ATOM 573 C CA . PRO A 1 76 ? 19.056 -1.503 -2.194 1.00 54.59 76 PRO A CA 1
ATOM 574 C C . PRO A 1 76 ? 19.261 -1.307 -0.687 1.00 54.59 76 PRO A C 1
ATOM 576 O O . PRO A 1 76 ? 18.399 -1.663 0.117 1.00 54.59 76 PRO A O 1
ATOM 579 N N . ARG A 1 77 ? 20.391 -0.709 -0.285 1.00 55.06 77 ARG A N 1
ATOM 580 C CA . ARG A 1 77 ? 20.703 -0.430 1.122 1.00 55.06 77 ARG A CA 1
ATOM 581 C C . ARG A 1 77 ? 19.936 0.757 1.695 1.00 55.06 77 ARG A C 1
ATOM 583 O O . ARG A 1 77 ? 19.372 0.635 2.783 1.00 55.06 77 ARG A O 1
ATOM 590 N N . ASP A 1 78 ? 19.889 1.873 0.976 1.00 53.03 78 ASP A N 1
ATOM 591 C CA . ASP A 1 78 ? 19.202 3.083 1.443 1.00 53.03 78 ASP A CA 1
ATOM 592 C C . ASP A 1 78 ? 17.681 2.903 1.402 1.00 53.03 78 ASP A C 1
ATOM 594 O O . ASP A 1 78 ? 16.949 3.378 2.273 1.00 53.03 78 ASP A O 1
ATOM 598 N N . SER A 1 79 ? 17.219 2.111 0.441 1.00 55.31 79 SER A N 1
ATOM 599 C CA . SER A 1 79 ? 15.806 1.849 0.174 1.00 55.31 79 SER A CA 1
ATOM 600 C C . SER A 1 79 ? 15.197 0.912 1.202 1.00 55.31 79 SER A C 1
ATOM 602 O O . SER A 1 79 ? 14.114 1.182 1.714 1.00 55.31 79 SER A O 1
ATOM 604 N N . HIS A 1 80 ? 15.922 -0.138 1.600 1.00 57.09 80 HIS A N 1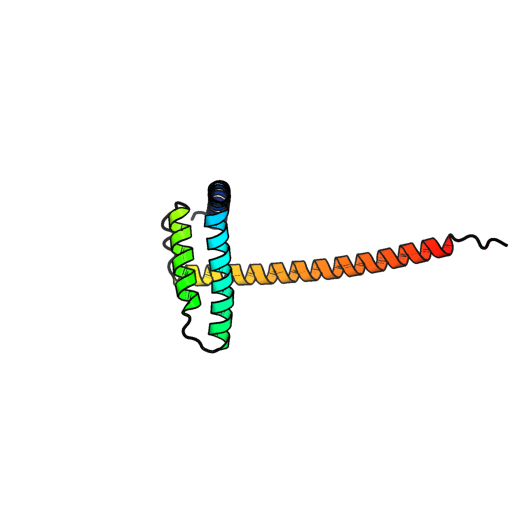
ATOM 605 C CA . HIS A 1 80 ? 15.476 -1.010 2.681 1.00 57.09 80 HIS A CA 1
ATOM 606 C C . HIS A 1 80 ? 15.338 -0.237 3.999 1.00 57.09 80 HIS A C 1
ATOM 608 O O . HIS A 1 80 ? 14.341 -0.374 4.705 1.00 57.09 80 HIS A O 1
ATOM 614 N N . HIS A 1 81 ? 16.304 0.626 4.321 1.00 60.47 81 HIS A N 1
ATOM 615 C CA . HIS A 1 81 ? 16.243 1.435 5.533 1.00 60.47 81 HIS A CA 1
ATOM 616 C C . HIS A 1 81 ? 15.100 2.463 5.488 1.00 60.47 81 HIS A C 1
ATOM 618 O O . HIS A 1 81 ? 14.357 2.585 6.464 1.00 60.47 81 HIS A O 1
ATOM 624 N N . ALA A 1 82 ? 14.905 3.148 4.357 1.00 62.81 82 ALA A N 1
ATOM 625 C CA . ALA A 1 82 ? 13.794 4.079 4.164 1.00 62.81 82 ALA A CA 1
ATOM 626 C C . ALA A 1 82 ? 12.426 3.380 4.256 1.00 62.81 82 ALA A C 1
ATOM 628 O O . ALA A 1 82 ? 11.532 3.868 4.949 1.00 62.81 82 ALA A O 1
ATOM 629 N N . LEU A 1 83 ? 12.278 2.199 3.648 1.00 68.50 83 LEU A N 1
ATOM 630 C CA . LEU A 1 83 ? 11.059 1.387 3.721 1.00 68.50 83 LEU A CA 1
ATOM 631 C C . LEU A 1 83 ? 10.791 0.881 5.142 1.00 68.50 83 LEU A C 1
ATOM 633 O O . LEU A 1 83 ? 9.659 0.950 5.618 1.00 68.50 83 LEU A O 1
ATOM 637 N N . MET A 1 84 ? 11.821 0.428 5.862 1.00 73.62 84 MET A N 1
ATOM 638 C CA . MET A 1 84 ?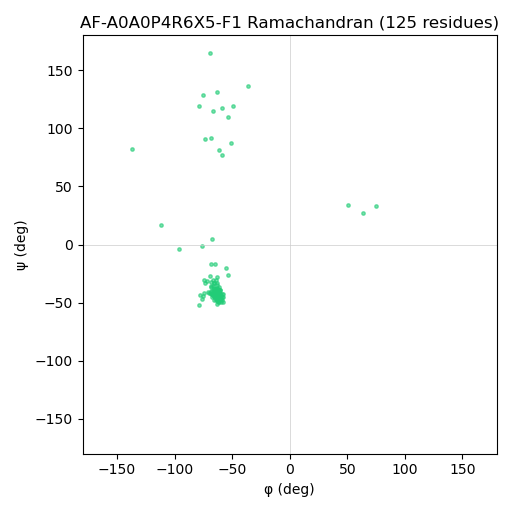 11.679 -0.000 7.257 1.00 73.62 84 MET A CA 1
ATOM 639 C C . MET A 1 84 ? 11.330 1.170 8.186 1.00 73.62 84 MET A C 1
ATOM 641 O O . MET A 1 84 ? 10.522 1.001 9.103 1.00 73.62 84 MET A O 1
ATOM 645 N N . GLN A 1 85 ? 11.866 2.369 7.934 1.00 71.88 85 GLN A N 1
ATOM 646 C CA . GLN A 1 85 ? 11.458 3.579 8.651 1.00 71.88 85 GLN A CA 1
ATOM 647 C C . GLN A 1 85 ? 10.010 3.965 8.347 1.00 71.88 85 GLN A C 1
ATOM 649 O O . GLN A 1 85 ? 9.244 4.195 9.282 1.00 71.88 85 GLN A O 1
ATOM 654 N N . ALA A 1 86 ? 9.610 3.983 7.075 1.00 66.88 86 ALA A N 1
ATOM 655 C CA . ALA A 1 86 ? 8.236 4.274 6.674 1.00 66.88 86 ALA A CA 1
ATOM 656 C C . ALA A 1 86 ? 7.249 3.271 7.293 1.00 66.88 86 ALA A C 1
ATOM 658 O O . ALA A 1 86 ? 6.223 3.668 7.845 1.00 66.88 86 ALA A O 1
ATOM 659 N N . ARG A 1 87 ? 7.601 1.978 7.307 1.00 73.50 87 ARG A N 1
ATOM 660 C CA . ARG A 1 87 ? 6.818 0.924 7.967 1.00 73.50 87 ARG A CA 1
ATOM 661 C C . ARG A 1 87 ? 6.716 1.151 9.477 1.00 73.50 87 ARG A C 1
ATOM 663 O O . ARG A 1 87 ? 5.630 1.034 10.039 1.00 73.50 87 ARG A O 1
ATOM 670 N N . SER A 1 88 ? 7.817 1.514 10.135 1.00 77.69 88 SER A N 1
ATOM 671 C CA . SER A 1 88 ? 7.823 1.852 11.566 1.00 77.69 88 SER A CA 1
ATOM 672 C C . SER A 1 88 ? 6.915 3.049 11.874 1.00 77.69 88 SER A C 1
ATOM 674 O O . SER A 1 88 ? 6.119 2.997 12.813 1.00 77.69 88 SER A O 1
ATOM 676 N N . LEU A 1 89 ? 6.965 4.099 11.049 1.00 81.38 89 LEU A N 1
ATOM 677 C CA . LEU A 1 89 ? 6.108 5.279 11.184 1.00 81.38 89 LEU A CA 1
ATOM 678 C C . LEU A 1 89 ? 4.630 4.946 10.960 1.00 81.38 89 LEU A C 1
ATOM 680 O O . LEU A 1 89 ? 3.787 5.398 11.733 1.00 81.38 89 LEU A O 1
ATOM 684 N N . ALA A 1 90 ? 4.311 4.117 9.965 1.00 76.38 90 ALA A N 1
ATOM 685 C CA . ALA A 1 90 ? 2.945 3.665 9.711 1.00 76.38 90 ALA A CA 1
ATOM 686 C C . ALA A 1 90 ? 2.377 2.875 10.901 1.00 76.38 90 ALA A C 1
ATOM 688 O O . ALA A 1 90 ? 1.258 3.139 11.340 1.00 76.38 90 ALA A O 1
ATOM 689 N N . HIS A 1 91 ? 3.164 1.970 11.494 1.00 81.06 91 HIS A N 1
ATOM 690 C CA . HIS A 1 91 ? 2.753 1.254 12.705 1.00 81.06 91 HIS A CA 1
ATOM 691 C C . HIS A 1 91 ? 2.540 2.198 13.896 1.00 81.06 91 HIS A C 1
ATOM 693 O O . HIS A 1 91 ? 1.560 2.057 14.625 1.00 81.06 91 HIS A O 1
ATOM 699 N N . GLN A 1 92 ? 3.408 3.196 14.087 1.00 81.62 92 GLN A N 1
ATOM 700 C CA . GLN A 1 92 ? 3.218 4.198 15.140 1.00 81.62 92 GLN A CA 1
ATOM 701 C C . GLN A 1 92 ? 1.950 5.033 14.915 1.00 81.62 92 GLN A C 1
ATOM 703 O O . GLN A 1 92 ? 1.190 5.257 15.856 1.00 81.62 92 GLN A O 1
ATOM 708 N N . ALA A 1 93 ? 1.684 5.447 13.675 1.00 74.25 93 ALA A N 1
ATOM 709 C CA . ALA A 1 93 ? 0.477 6.184 13.316 1.00 74.25 93 ALA A CA 1
ATOM 710 C C . ALA A 1 93 ? -0.793 5.356 13.566 1.00 74.25 93 ALA A C 1
ATOM 712 O O . ALA A 1 93 ? -1.754 5.876 14.135 1.00 74.25 93 ALA A O 1
ATOM 713 N N . GLN A 1 94 ? -0.770 4.063 13.228 1.00 84.25 94 GLN A N 1
ATOM 714 C CA . GLN A 1 94 ? -1.851 3.120 13.521 1.00 84.25 94 GLN A CA 1
ATOM 715 C C . GLN A 1 94 ? -2.128 3.050 15.031 1.00 84.25 94 GLN A C 1
ATOM 717 O O . GLN A 1 94 ? -3.262 3.244 15.459 1.00 84.25 94 GLN A O 1
ATOM 722 N N . HIS A 1 95 ? -1.090 2.871 15.855 1.00 84.56 95 HIS A N 1
ATOM 723 C CA . HIS A 1 95 ? -1.241 2.826 17.312 1.00 84.56 95 HIS A CA 1
ATOM 724 C C . HIS A 1 95 ? -1.817 4.122 17.894 1.00 84.56 95 HIS A C 1
ATO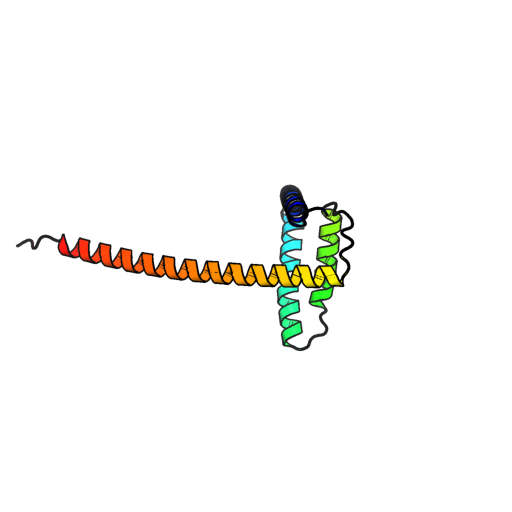M 726 O O . HIS A 1 95 ? -2.638 4.080 18.813 1.00 84.56 95 HIS A O 1
ATOM 732 N N . ILE A 1 96 ? -1.408 5.278 17.364 1.00 89.50 96 ILE A N 1
ATOM 733 C CA . ILE A 1 96 ? -1.960 6.575 17.769 1.00 89.50 96 ILE A CA 1
ATOM 734 C C . ILE A 1 96 ? -3.438 6.669 17.381 1.00 89.50 96 ILE A C 1
ATOM 736 O O . ILE A 1 96 ? -4.251 7.109 18.197 1.00 89.50 96 ILE A O 1
ATOM 740 N N . ALA A 1 97 ? -3.798 6.242 16.169 1.00 86.88 97 ALA A N 1
ATOM 741 C CA . ALA A 1 97 ? -5.178 6.240 15.699 1.00 86.88 97 ALA A CA 1
ATOM 742 C C . ALA A 1 97 ? -6.070 5.323 16.552 1.00 86.88 97 ALA A C 1
ATOM 744 O O . ALA A 1 97 ? -7.148 5.743 16.977 1.00 86.88 97 ALA A O 1
ATOM 745 N N . ASP A 1 98 ? -5.598 4.122 16.884 1.00 89.19 98 ASP A N 1
ATOM 746 C CA . ASP A 1 98 ? -6.324 3.171 17.729 1.00 89.19 98 ASP A CA 1
ATOM 747 C C . ASP A 1 98 ? -6.520 3.715 19.152 1.00 89.19 98 ASP A C 1
ATOM 749 O O . ASP A 1 98 ? -7.622 3.658 19.704 1.00 89.19 98 ASP A O 1
ATOM 753 N N . ALA A 1 99 ? -5.484 4.327 19.734 1.00 89.19 99 ALA A N 1
ATOM 754 C CA . ALA A 1 99 ? -5.576 4.961 21.047 1.00 89.19 99 ALA A CA 1
ATOM 755 C C . ALA A 1 99 ? -6.537 6.162 21.048 1.00 89.19 99 ALA A C 1
ATOM 757 O O . ALA A 1 99 ? -7.303 6.353 21.997 1.00 89.19 99 ALA A O 1
ATOM 758 N N . ALA A 1 100 ? -6.517 6.976 19.989 1.00 87.25 100 ALA A N 1
ATOM 759 C CA . ALA A 1 100 ? -7.439 8.094 19.830 1.00 87.25 100 ALA A CA 1
ATOM 760 C C . ALA A 1 100 ? -8.889 7.609 19.702 1.00 87.25 100 ALA A C 1
ATOM 762 O O . ALA A 1 100 ? -9.782 8.179 20.332 1.00 87.25 100 ALA A O 1
ATOM 763 N N . LYS A 1 101 ? -9.113 6.526 18.951 1.00 89.44 101 LYS A N 1
ATOM 764 C CA . LYS A 1 101 ? -10.426 5.898 18.794 1.00 89.44 101 LYS A CA 1
ATOM 765 C C . LYS A 1 101 ? -10.957 5.356 20.122 1.00 89.44 101 LYS A C 1
ATOM 767 O O . LYS A 1 101 ? -12.067 5.707 20.503 1.00 89.44 101 LYS A O 1
ATOM 772 N N . GLY A 1 102 ? -10.137 4.627 20.883 1.00 88.81 102 GLY A N 1
ATOM 773 C CA . GLY A 1 102 ? -10.526 4.129 22.208 1.00 88.81 102 GLY A CA 1
ATOM 774 C C . GLY A 1 102 ? -10.932 5.251 23.172 1.00 88.81 102 GLY A C 1
ATOM 775 O O . GLY A 1 102 ? -11.967 5.170 23.829 1.00 88.81 102 GLY A O 1
ATOM 776 N N . ARG A 1 103 ? -10.184 6.362 23.190 1.00 88.19 103 ARG A N 1
ATOM 777 C CA . ARG A 1 103 ? -10.543 7.541 24.000 1.00 88.19 103 ARG A CA 1
ATOM 778 C C . ARG A 1 103 ? -11.829 8.216 23.531 1.00 88.19 103 ARG A C 1
ATOM 780 O O . ARG A 1 103 ? -12.591 8.711 24.362 1.00 88.19 103 ARG A O 1
ATOM 787 N N . ALA A 1 104 ? -12.064 8.273 22.221 1.00 87.62 104 ALA A N 1
ATOM 788 C CA . ALA A 1 104 ? -13.298 8.817 21.667 1.00 87.62 104 ALA A CA 1
ATOM 789 C C . ALA A 1 104 ? -14.511 7.967 22.076 1.00 87.62 104 ALA A C 1
ATOM 791 O O . ALA A 1 104 ? -15.534 8.525 22.478 1.00 87.62 104 ALA A O 1
ATOM 792 N N . ASP A 1 105 ? -14.370 6.642 22.058 1.00 88.12 105 ASP A N 1
ATOM 793 C CA . ASP A 1 105 ? -15.409 5.705 22.486 1.00 88.12 105 ASP A CA 1
ATOM 794 C C . ASP A 1 105 ? -15.700 5.837 23.993 1.00 88.12 105 ASP A C 1
ATOM 796 O O . ASP A 1 105 ? -16.860 5.949 24.395 1.00 88.12 105 ASP A O 1
ATOM 800 N N . GLU A 1 106 ? -14.670 5.937 24.841 1.00 86.88 106 GLU A N 1
ATOM 801 C CA . GLU A 1 106 ? -14.829 6.197 26.282 1.00 86.88 106 GLU A CA 1
ATOM 802 C C . GLU A 1 106 ? -15.564 7.520 26.556 1.00 86.88 106 GLU A C 1
ATOM 804 O O . GLU A 1 106 ? -16.503 7.576 27.357 1.00 86.88 106 GLU A O 1
ATOM 809 N N . LEU A 1 107 ? -15.183 8.594 25.857 1.00 88.50 107 LEU A N 1
ATOM 810 C CA . LEU A 1 107 ? -15.858 9.891 25.937 1.00 88.50 107 LEU A CA 1
ATOM 811 C C . LEU A 1 107 ? -17.317 9.809 25.480 1.00 88.50 107 LEU A C 1
ATOM 813 O O . LEU A 1 107 ? -18.188 10.438 26.094 1.00 88.50 107 LEU A O 1
ATOM 817 N N . ALA A 1 108 ? -17.605 9.039 24.430 1.00 86.62 108 ALA A N 1
ATOM 818 C CA . ALA A 1 108 ? -18.961 8.828 23.942 1.00 86.62 108 ALA A CA 1
ATOM 819 C C . ALA A 1 108 ? -19.820 8.103 24.988 1.00 86.62 108 ALA A C 1
ATOM 821 O O . ALA A 1 108 ? -20.942 8.542 25.263 1.00 86.62 108 ALA A O 1
ATOM 822 N N . VAL A 1 109 ? -19.276 7.070 25.641 1.00 86.75 109 VAL A N 1
ATOM 823 C CA . VAL A 1 109 ? -19.944 6.342 26.732 1.00 86.75 109 VAL A CA 1
ATOM 824 C C . VAL A 1 109 ? -20.209 7.264 27.923 1.00 86.75 109 VAL A C 1
ATOM 826 O O . VAL A 1 109 ? -21.349 7.362 28.379 1.00 86.75 109 VAL A O 1
ATOM 829 N N . LEU A 1 110 ? -19.206 8.010 28.394 1.00 85.06 110 LEU A N 1
ATOM 830 C CA . LEU A 1 110 ? -19.370 8.950 29.511 1.00 85.06 110 LEU A CA 1
ATOM 831 C C . LEU A 1 110 ? -20.401 10.041 29.195 1.00 85.06 110 LEU A C 1
ATOM 833 O O . LEU A 1 110 ? -21.225 10.400 30.042 1.00 85.06 110 LEU A O 1
ATOM 837 N N . THR A 1 111 ? -20.407 10.538 27.958 1.00 82.38 111 THR A N 1
ATOM 838 C CA . THR A 1 111 ? -21.385 11.530 27.499 1.00 82.38 111 THR A CA 1
ATOM 839 C C . THR A 1 111 ? -22.795 10.941 27.433 1.00 82.38 111 THR A C 1
ATOM 841 O O . THR A 1 111 ? -23.758 11.611 27.818 1.00 82.38 111 THR A O 1
ATOM 844 N N . ALA A 1 112 ? -22.943 9.693 26.983 1.00 78.50 112 ALA A N 1
ATOM 845 C CA . ALA A 1 112 ? -24.221 8.988 26.960 1.00 78.50 112 ALA A CA 1
ATOM 846 C C . ALA A 1 112 ? -24.767 8.757 28.379 1.00 78.50 112 ALA A C 1
ATOM 848 O O . ALA A 1 112 ? -25.933 9.064 28.635 1.00 78.50 112 ALA A O 1
ATOM 849 N N . VAL A 1 113 ? -23.920 8.334 29.323 1.00 76.81 113 VAL A N 1
ATOM 850 C CA . VAL A 1 113 ? -24.278 8.181 30.745 1.00 76.81 113 VAL A CA 1
ATOM 851 C C . VAL A 1 113 ? -24.705 9.522 31.348 1.00 76.81 113 VAL A C 1
ATOM 853 O O . VAL A 1 113 ? -25.761 9.618 31.976 1.00 76.81 113 VAL A O 1
ATOM 856 N N . ALA A 1 114 ? -23.945 10.593 31.102 1.00 72.94 114 ALA A N 1
ATOM 857 C CA . ALA A 1 114 ? -24.287 11.930 31.585 1.00 72.94 114 ALA A CA 1
ATOM 858 C C . ALA A 1 114 ? -25.613 12.452 30.998 1.00 72.94 114 ALA A C 1
ATOM 860 O O . ALA A 1 114 ? -26.367 13.141 31.692 1.00 72.94 114 ALA A O 1
ATOM 861 N N . ARG A 1 115 ? -25.927 12.125 29.737 1.00 72.25 115 ARG A N 1
ATOM 862 C CA . ARG A 1 115 ? -27.221 12.444 29.110 1.00 72.25 115 ARG A CA 1
ATOM 863 C C . ARG A 1 115 ? -28.364 11.610 29.693 1.00 72.25 115 ARG A C 1
ATOM 865 O O . ARG A 1 115 ? -29.411 12.184 29.982 1.00 72.25 115 A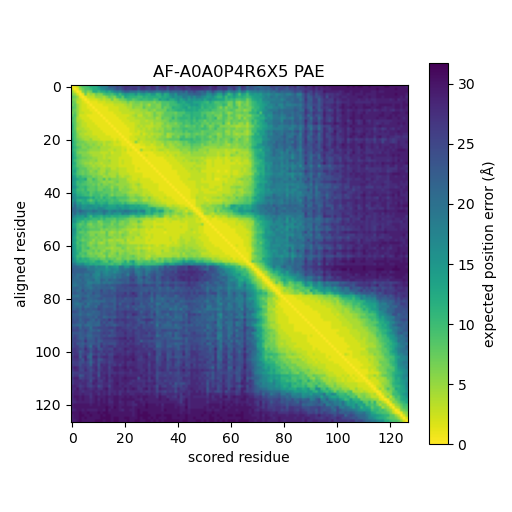RG A O 1
ATOM 872 N N . GLY A 1 116 ? -28.154 10.315 29.931 1.00 66.81 116 GLY A N 1
ATOM 873 C CA . GLY A 1 116 ? -29.124 9.428 30.584 1.00 66.81 116 GLY A CA 1
ATOM 874 C C . GLY A 1 116 ? -29.497 9.909 31.989 1.00 66.81 116 GLY A C 1
ATOM 875 O O . GLY A 1 116 ? -30.675 10.111 32.278 1.00 66.81 116 GLY A O 1
ATOM 876 N N . ALA A 1 117 ? -28.499 10.248 32.810 1.00 63.59 117 ALA A N 1
ATOM 877 C CA . ALA A 1 117 ? -28.708 10.771 34.163 1.00 63.59 117 ALA A CA 1
ATOM 878 C C . ALA A 1 117 ? -29.458 12.121 34.187 1.00 63.59 117 ALA A C 1
ATOM 880 O O . ALA A 1 117 ? -30.241 12.401 35.099 1.00 63.59 117 ALA A O 1
ATOM 881 N N . ARG A 1 118 ? -29.254 12.979 33.175 1.00 59.50 118 ARG A N 1
ATOM 882 C CA . ARG A 1 118 ? -30.023 14.229 33.015 1.00 59.50 118 ARG A CA 1
ATOM 883 C C . ARG A 1 118 ? -31.448 13.986 32.509 1.00 59.50 118 ARG A C 1
ATOM 885 O O . ARG A 1 118 ? -32.334 14.761 32.858 1.00 59.50 118 ARG A 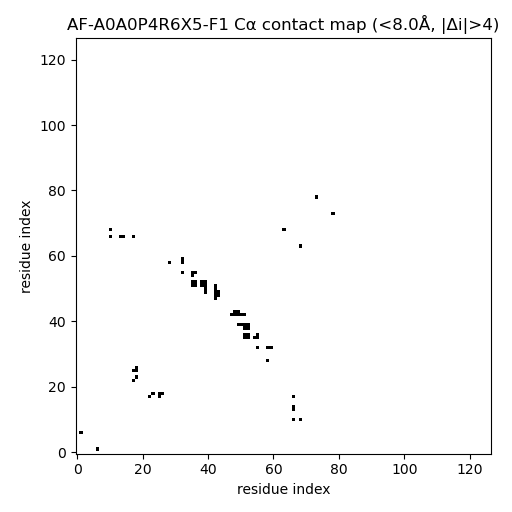O 1
ATOM 892 N N . GLY A 1 119 ? -31.668 12.941 31.710 1.00 60.06 119 GLY A N 1
ATOM 893 C CA . GLY A 1 119 ? -32.993 12.503 31.266 1.00 60.06 119 GLY A CA 1
ATOM 894 C C . GLY A 1 119 ? -33.834 11.929 32.408 1.00 60.06 119 GLY A C 1
ATOM 895 O O . GLY A 1 119 ? -35.004 12.283 32.538 1.00 60.06 119 GLY A O 1
ATOM 896 N N . GLU A 1 120 ? -33.230 11.132 33.292 1.00 56.00 120 GLU A N 1
ATOM 897 C CA . GLU A 1 120 ? -33.898 10.591 34.485 1.00 56.00 120 GLU A CA 1
ATOM 898 C C . GLU A 1 120 ? -34.236 11.670 35.518 1.00 56.00 120 GLU A C 1
ATOM 900 O O . GLU A 1 120 ? -35.353 11.682 36.027 1.00 56.00 120 GLU A O 1
ATOM 905 N N . ARG A 1 121 ? -33.351 12.651 35.755 1.00 54.81 121 ARG A N 1
ATOM 906 C CA . ARG A 1 121 ? -33.668 13.818 36.609 1.00 54.81 121 ARG A CA 1
ATOM 907 C C . ARG A 1 121 ? -34.768 14.727 36.051 1.00 54.81 121 ARG A C 1
ATOM 909 O O . ARG A 1 121 ? -35.289 15.555 36.791 1.00 54.81 121 ARG A O 1
ATOM 916 N N . ARG A 1 122 ? -35.089 14.624 34.757 1.00 56.53 122 ARG A N 1
ATOM 917 C CA . ARG A 1 122 ? -36.145 15.409 34.099 1.00 56.53 122 ARG A CA 1
ATOM 918 C C . ARG A 1 122 ? -37.478 14.681 33.991 1.00 56.53 122 ARG A C 1
ATOM 920 O O . ARG A 1 122 ? -38.429 15.310 33.534 1.00 56.53 122 ARG A O 1
ATOM 927 N N . ARG A 1 123 ? -37.583 13.412 34.403 1.00 54.81 123 ARG A N 1
ATOM 928 C CA . ARG A 1 123 ? -38.901 12.795 34.577 1.00 54.81 123 ARG A CA 1
ATOM 929 C C . ARG A 1 123 ? -39.588 13.513 35.740 1.00 54.81 123 ARG A C 1
ATOM 931 O O . ARG A 1 123 ? -39.079 13.438 36.857 1.00 54.81 123 ARG A O 1
ATOM 938 N N . PRO A 1 124 ? -40.694 14.240 35.508 1.00 52.72 124 PRO A N 1
ATOM 939 C CA . PRO A 1 124 ? -41.467 14.740 36.622 1.00 52.72 124 PRO A CA 1
ATOM 940 C C . PRO A 1 124 ? -41.998 13.520 37.370 1.00 52.72 124 PRO A C 1
ATOM 942 O O . PRO A 1 124 ? -42.538 12.598 36.756 1.00 52.72 124 PRO A O 1
ATOM 945 N N . SER A 1 125 ? -41.823 13.517 38.688 1.00 60.38 125 SER A N 1
ATOM 946 C CA . SER A 1 125 ? -42.585 12.675 39.603 1.00 60.38 125 SER A CA 1
ATOM 947 C C . SER A 1 125 ? -44.056 13.081 39.469 1.00 60.38 125 SER A C 1
ATOM 949 O O . SER A 1 125 ? -44.546 13.942 40.194 1.00 60.38 125 SER A O 1
ATOM 951 N N . GLY A 1 126 ? -44.716 12.567 38.435 1.00 55.97 126 GLY A N 1
ATOM 952 C CA . GLY A 1 126 ? -46.143 12.718 38.212 1.00 55.97 126 GLY A CA 1
ATOM 953 C C . GLY A 1 126 ? -46.879 11.742 39.117 1.00 55.97 126 GLY A C 1
ATOM 954 O O . GLY A 1 126 ? -46.624 10.545 39.024 1.00 55.97 126 GLY A O 1
ATOM 955 N N . CYS A 1 127 ? -47.695 12.332 39.991 1.00 42.09 127 CYS A N 1
ATOM 956 C CA . CYS A 1 127 ? -48.670 11.801 40.945 1.00 42.09 127 CYS A CA 1
ATOM 957 C C . CYS A 1 127 ? -49.184 10.371 40.745 1.00 42.09 127 CYS A C 1
ATOM 959 O O . CYS A 1 127 ? -49.569 10.026 39.607 1.00 42.09 127 CYS A O 1
#